Protein AF-A0AAV6ZGE2-F1 (afdb_monomer)

Foldseek 3Di:
DKKFQFDLPDPPPHRFIADLWDDDADVPHDPLRRQLVRCCAAFVHDSVQSVVWAFPAKDWFWDDDPNDIDTDIDGDTDGDDDPPDGTDGHNRRTDDMDDDDLVVVLVPLQDPRHDVVRSVNSVSVCDVVVVDDPPPPPNDDDDDPPRVRDDD

Organism: Engystomops pustulosus (NCBI:txid76066)

Structure (mmCIF, N/CA/C/O backbone):
data_AF-A0AAV6ZGE2-F1
#
_entry.id   AF-A0AAV6ZGE2-F1
#
loop_
_atom_site.group_PDB
_atom_site.id
_atom_site.type_symbol
_atom_site.label_atom_id
_atom_site.label_alt_id
_atom_site.label_comp_id
_atom_site.label_asym_id
_atom_site.label_entity_id
_atom_site.label_seq_id
_atom_site.pdbx_PDB_ins_code
_atom_site.Cartn_x
_atom_site.Cartn_y
_atom_site.Cartn_z
_atom_site.occupancy
_atom_site.B_iso_or_equiv
_atom_site.auth_seq_id
_atom_site.auth_comp_id
_atom_site.auth_asym_id
_atom_site.auth_atom_id
_atom_site.pdbx_PDB_model_num
ATOM 1 N N . MET A 1 1 ? -7.442 8.136 -3.076 1.00 98.12 1 MET A N 1
ATOM 2 C CA . MET A 1 1 ? -6.624 7.037 -2.526 1.00 98.12 1 MET A CA 1
ATOM 3 C C . MET A 1 1 ? -5.456 7.636 -1.766 1.00 98.12 1 MET A C 1
ATOM 5 O O . MET A 1 1 ? -4.820 8.549 -2.288 1.00 98.12 1 MET A O 1
ATOM 9 N N . TRP A 1 2 ? -5.218 7.166 -0.543 1.00 98.69 2 TRP A N 1
ATOM 10 C CA . TRP A 1 2 ? -4.024 7.526 0.216 1.00 98.69 2 TRP A CA 1
ATOM 11 C C . TRP A 1 2 ? -2.812 6.761 -0.315 1.00 98.69 2 TRP A C 1
ATOM 13 O O . TRP A 1 2 ? -2.889 5.550 -0.503 1.00 98.69 2 TRP A O 1
ATOM 23 N N . ILE A 1 3 ? -1.725 7.482 -0.569 1.00 98.62 3 ILE A N 1
ATOM 24 C CA . ILE A 1 3 ? -0.456 6.974 -1.094 1.00 98.62 3 ILE A CA 1
ATOM 25 C C . ILE A 1 3 ? 0.653 7.416 -0.143 1.00 98.62 3 ILE A C 1
ATOM 27 O O . ILE A 1 3 ? 0.723 8.601 0.192 1.00 98.62 3 ILE A O 1
ATOM 31 N N . ALA A 1 4 ? 1.524 6.500 0.266 1.00 98.56 4 ALA A N 1
ATOM 32 C CA . ALA A 1 4 ? 2.717 6.845 1.031 1.00 98.56 4 ALA A CA 1
ATOM 33 C C . ALA A 1 4 ? 3.891 7.142 0.095 1.00 98.56 4 ALA A C 1
ATOM 35 O O . ALA A 1 4 ? 3.991 6.589 -1.003 1.00 98.56 4 ALA A O 1
ATOM 36 N N . ARG A 1 5 ? 4.829 7.975 0.542 1.00 98.56 5 ARG A N 1
ATOM 37 C CA . ARG A 1 5 ? 6.189 8.024 -0.000 1.00 98.56 5 ARG A CA 1
ATOM 38 C C . ARG A 1 5 ? 7.128 7.354 0.986 1.00 98.56 5 ARG A C 1
ATOM 40 O O . ARG A 1 5 ? 7.218 7.780 2.132 1.00 98.56 5 ARG A O 1
ATOM 47 N N . ARG A 1 6 ? 7.860 6.339 0.535 1.00 98.44 6 ARG A N 1
ATOM 48 C CA . ARG A 1 6 ? 8.848 5.624 1.353 1.00 98.44 6 ARG A CA 1
ATOM 49 C C . ARG A 1 6 ? 9.941 6.576 1.813 1.00 98.44 6 ARG A C 1
ATOM 51 O O . ARG A 1 6 ? 10.423 7.386 1.019 1.00 98.44 6 ARG A O 1
ATOM 58 N N . SER A 1 7 ? 10.379 6.422 3.056 1.00 97.94 7 SER A N 1
ATOM 59 C CA . SER A 1 7 ? 11.538 7.137 3.577 1.00 97.94 7 SER A CA 1
ATOM 60 C C . SER A 1 7 ? 12.769 6.922 2.696 1.00 97.94 7 SER A C 1
ATOM 62 O O . SER A 1 7 ? 13.008 5.830 2.168 1.00 97.94 7 SER A O 1
ATOM 64 N N . LEU A 1 8 ? 13.578 7.973 2.550 1.00 97.56 8 LEU A N 1
ATOM 65 C CA . LEU A 1 8 ? 14.856 7.911 1.840 1.00 97.56 8 LEU A CA 1
ATOM 66 C C . LEU A 1 8 ? 15.875 6.999 2.538 1.00 97.56 8 LEU A C 1
ATOM 68 O O . LEU A 1 8 ? 16.863 6.615 1.920 1.00 97.56 8 LEU A O 1
ATOM 72 N N . THR A 1 9 ? 15.638 6.637 3.802 1.00 96.56 9 THR A N 1
ATOM 73 C CA . THR A 1 9 ? 16.499 5.729 4.569 1.00 96.56 9 THR A CA 1
ATOM 74 C C . THR A 1 9 ? 16.143 4.252 4.388 1.00 96.56 9 THR A C 1
ATOM 76 O O . THR A 1 9 ? 16.892 3.396 4.857 1.00 96.56 9 THR A O 1
ATOM 79 N N . LYS A 1 10 ? 15.032 3.914 3.710 1.00 95.31 10 LYS A N 1
ATOM 80 C CA . LYS A 1 10 ? 14.672 2.509 3.466 1.00 95.31 10 LYS A CA 1
ATOM 81 C C . LYS A 1 10 ? 15.736 1.845 2.579 1.00 95.31 10 LYS A C 1
ATOM 83 O O . LYS A 1 10 ? 16.092 2.404 1.543 1.00 95.31 10 LYS A O 1
ATOM 88 N N . PRO A 1 11 ? 16.178 0.616 2.906 1.00 94.38 11 PRO A N 1
ATOM 89 C CA . PRO A 1 11 ? 17.198 -0.081 2.120 1.00 94.38 11 PRO A CA 1
ATOM 90 C C . PRO A 1 11 ? 16.710 -0.409 0.704 1.00 94.38 11 PRO A C 1
ATOM 92 O O . PRO A 1 11 ? 17.473 -0.346 -0.254 1.00 94.38 11 PRO A O 1
ATOM 95 N N . ASN A 1 12 ? 15.414 -0.709 0.568 1.00 91.69 12 ASN A N 1
ATOM 96 C CA . ASN A 1 12 ? 14.786 -1.041 -0.704 1.00 91.69 12 ASN A CA 1
ATOM 97 C C . ASN A 1 12 ? 13.854 0.086 -1.152 1.00 91.69 12 ASN A C 1
ATOM 99 O O . ASN A 1 12 ? 12.958 0.491 -0.404 1.00 91.69 12 ASN A O 1
ATOM 103 N N . TYR A 1 13 ? 14.021 0.528 -2.400 1.00 95.38 13 TYR A N 1
ATOM 104 C CA . TYR A 1 13 ? 13.176 1.528 -3.064 1.00 95.38 13 TYR A CA 1
ATOM 105 C C . TYR A 1 13 ? 12.983 2.837 -2.263 1.00 95.38 13 TYR A C 1
ATOM 107 O O . TYR A 1 13 ? 11.836 3.245 -2.051 1.00 95.38 13 TYR A O 1
ATOM 115 N N . PRO A 1 14 ? 14.060 3.495 -1.794 1.00 97.69 14 PRO A N 1
ATOM 116 C CA . PRO A 1 14 ? 13.947 4.761 -1.069 1.00 97.69 14 PRO A CA 1
ATOM 117 C C . PRO A 1 14 ? 13.253 5.831 -1.924 1.00 97.69 14 PRO A C 1
ATOM 119 O O . PRO A 1 14 ? 13.505 5.938 -3.125 1.00 97.69 14 PRO A O 1
ATOM 122 N N . GLY A 1 15 ? 12.353 6.611 -1.319 1.00 98.06 15 GLY A N 1
ATOM 123 C CA . GLY A 1 15 ? 11.656 7.723 -1.979 1.00 98.06 15 GLY A CA 1
ATOM 124 C C . GLY A 1 15 ? 10.568 7.335 -2.987 1.00 98.06 15 GLY A C 1
ATOM 125 O O . GLY A 1 15 ? 9.888 8.225 -3.505 1.00 98.06 15 GLY A O 1
ATOM 126 N N . LYS A 1 16 ?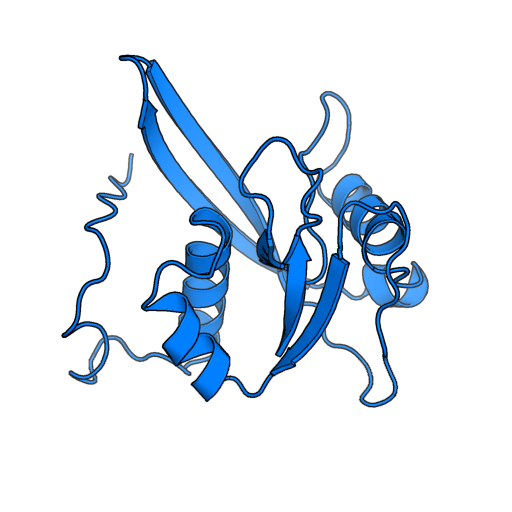 10.376 6.040 -3.274 1.00 98.44 16 LYS A N 1
ATOM 127 C CA . LYS A 1 16 ? 9.293 5.565 -4.148 1.00 98.44 16 LYS A CA 1
ATOM 128 C C . LYS A 1 16 ? 7.926 5.677 -3.474 1.00 98.44 16 LYS A C 1
ATOM 130 O O . LYS A 1 16 ? 7.831 5.701 -2.249 1.00 98.44 16 LYS A O 1
ATOM 135 N N . LEU A 1 17 ? 6.872 5.724 -4.283 1.00 98.69 17 LEU A N 1
ATOM 136 C CA . LEU A 1 17 ? 5.494 5.662 -3.799 1.00 98.69 17 LEU A CA 1
ATOM 137 C C . LEU A 1 17 ? 5.135 4.230 -3.366 1.00 98.69 17 LEU A C 1
ATOM 139 O O . LEU A 1 17 ? 5.603 3.262 -3.978 1.00 98.69 17 LEU A O 1
ATOM 143 N N . ASP A 1 18 ? 4.311 4.113 -2.329 1.00 98.38 18 ASP A N 1
ATOM 144 C CA . ASP A 1 18 ? 3.882 2.855 -1.709 1.00 98.38 18 ASP A CA 1
ATOM 145 C C . ASP A 1 18 ? 2.403 2.905 -1.279 1.00 98.38 18 ASP A C 1
ATOM 147 O O . ASP A 1 18 ? 1.719 3.926 -1.434 1.00 98.38 18 ASP A O 1
ATOM 151 N N . HIS A 1 19 ? 1.912 1.789 -0.737 1.00 98.12 19 HIS A N 1
ATOM 152 C CA . HIS A 1 19 ? 0.596 1.691 -0.099 1.00 98.12 19 HIS A CA 1
ATOM 153 C C . HIS A 1 19 ? 0.474 2.619 1.113 1.00 98.12 19 HIS A C 1
ATOM 155 O O . HIS A 1 19 ? 1.467 3.122 1.622 1.00 98.12 19 HIS A O 1
ATOM 161 N N . LEU A 1 20 ? -0.755 2.832 1.596 1.00 98.25 20 LEU A N 1
ATOM 162 C CA . LEU A 1 20 ? -0.989 3.554 2.851 1.00 98.25 20 LEU A CA 1
ATOM 163 C C . LEU A 1 20 ? -0.258 2.895 4.036 1.00 98.25 20 LEU A C 1
ATOM 165 O O . LEU A 1 20 ? 0.298 3.608 4.860 1.00 98.25 20 LEU A O 1
ATOM 169 N N . ALA A 1 21 ? -0.269 1.564 4.106 1.00 98.06 21 ALA A N 1
ATOM 170 C CA . ALA A 1 21 ? 0.528 0.777 5.039 1.00 98.06 21 ALA A CA 1
ATOM 171 C C . ALA A 1 21 ? 0.833 -0.593 4.411 1.00 98.06 21 ALA A C 1
ATOM 173 O O . ALA A 1 21 ? -0.055 -1.164 3.767 1.00 98.06 21 ALA A O 1
ATOM 174 N N . ALA A 1 22 ? 2.053 -1.113 4.566 1.00 96.62 22 ALA A N 1
ATOM 175 C CA . ALA A 1 22 ? 2.434 -2.437 4.069 1.00 96.62 22 ALA A CA 1
ATOM 176 C C . ALA A 1 22 ? 3.731 -2.976 4.697 1.00 96.62 22 ALA A C 1
ATOM 178 O O . ALA A 1 22 ? 4.808 -2.439 4.464 1.00 96.62 22 ALA A O 1
ATOM 179 N N . GLY A 1 23 ? 3.663 -4.161 5.308 1.00 95.62 23 GLY A N 1
ATOM 180 C CA . GLY A 1 23 ? 4.834 -4.838 5.874 1.00 95.62 23 GLY A CA 1
ATOM 181 C C . GLY A 1 23 ? 4.951 -6.310 5.495 1.00 95.62 23 GLY A C 1
ATOM 182 O O . GLY A 1 23 ? 4.026 -6.934 4.969 1.00 95.62 23 GLY A O 1
ATOM 183 N N . GLY A 1 24 ? 6.137 -6.864 5.742 1.00 96.19 24 GLY A N 1
ATOM 184 C CA . GLY A 1 24 ? 6.405 -8.289 5.572 1.00 96.19 24 GLY A CA 1
ATOM 185 C C . GLY A 1 24 ? 5.809 -9.111 6.715 1.00 96.19 24 GLY A C 1
ATOM 186 O O . GLY A 1 24 ? 5.831 -8.696 7.871 1.00 96.19 24 GLY A O 1
ATOM 187 N N . ILE A 1 25 ? 5.314 -10.308 6.403 1.00 97.50 25 ILE A N 1
ATOM 188 C CA . ILE A 1 25 ? 4.777 -11.223 7.415 1.00 97.50 25 ILE A CA 1
ATOM 189 C C . ILE A 1 25 ? 5.941 -12.010 8.020 1.00 97.50 25 ILE A C 1
ATOM 191 O O . ILE A 1 25 ? 6.591 -12.806 7.339 1.00 97.50 25 ILE A O 1
ATOM 195 N N . SER A 1 26 ? 6.216 -11.772 9.301 1.00 96.00 26 SER A N 1
ATOM 196 C CA . SER A 1 26 ? 7.272 -12.476 10.034 1.00 96.00 26 SER A CA 1
ATOM 197 C C . SER A 1 26 ? 6.900 -13.935 10.298 1.00 96.00 26 SER A C 1
ATOM 199 O O . SER A 1 26 ? 5.728 -14.282 10.447 1.00 96.00 26 SER A O 1
ATOM 201 N N . ALA A 1 27 ? 7.906 -14.806 10.394 1.00 95.88 27 ALA A N 1
ATOM 202 C CA . ALA A 1 27 ? 7.688 -16.206 10.738 1.00 95.88 27 ALA A CA 1
ATOM 203 C C . ALA A 1 27 ? 6.973 -16.324 12.097 1.00 95.88 27 ALA A C 1
ATOM 205 O O . ALA A 1 27 ? 7.459 -15.816 13.105 1.00 95.88 27 ALA A O 1
ATOM 206 N N . GLY A 1 28 ? 5.828 -17.009 12.114 1.00 95.69 28 GLY A N 1
ATOM 207 C CA . GLY A 1 28 ? 4.992 -17.169 13.307 1.00 95.69 28 GLY A CA 1
ATOM 208 C C . GLY A 1 28 ? 3.909 -16.101 13.490 1.00 95.69 28 GLY A C 1
ATOM 209 O O . GLY A 1 28 ? 3.022 -16.318 14.310 1.00 95.69 28 GLY A O 1
ATOM 210 N N . SER A 1 29 ? 3.925 -15.010 12.716 1.00 96.25 29 SER A N 1
ATOM 211 C CA . SER A 1 29 ? 2.864 -13.994 12.720 1.00 96.25 29 SER A CA 1
ATOM 212 C C . SER A 1 29 ? 1.743 -14.331 11.736 1.00 96.25 29 SER A C 1
ATOM 214 O O . SER A 1 29 ? 1.965 -14.949 10.692 1.00 96.25 29 SER A O 1
ATOM 216 N N . GLY A 1 30 ? 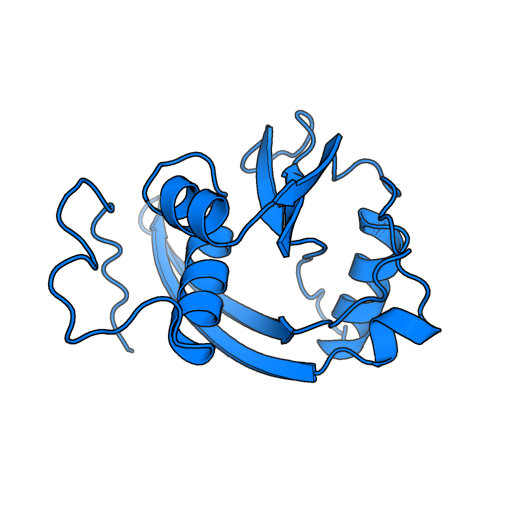0.522 -13.903 12.059 1.00 97.88 30 GLY A N 1
ATOM 217 C CA . GLY A 1 30 ? -0.625 -14.013 11.154 1.00 97.88 30 GLY A CA 1
ATOM 218 C C . GLY A 1 30 ? -0.747 -12.821 10.198 1.00 97.88 30 GLY A C 1
ATOM 219 O O . GLY A 1 30 ? -0.397 -11.703 10.556 1.00 97.88 30 GLY A O 1
ATOM 220 N N . VAL A 1 31 ? -1.342 -13.028 9.015 1.00 98.19 31 VAL A N 1
ATOM 221 C CA . VAL A 1 31 ? -1.625 -11.951 8.034 1.00 98.19 31 VAL A CA 1
ATOM 222 C C . VAL A 1 31 ? -2.386 -10.785 8.677 1.00 98.19 31 VAL A C 1
ATOM 224 O O . VAL A 1 31 ? -2.035 -9.625 8.486 1.00 98.19 31 VAL A O 1
ATOM 227 N N . TRP A 1 32 ? -3.426 -11.101 9.454 1.00 98.19 32 TRP A N 1
ATOM 228 C CA . TRP A 1 32 ? -4.269 -10.101 10.110 1.00 98.19 32 TRP A CA 1
ATOM 229 C C . TRP A 1 32 ? -3.522 -9.320 11.196 1.00 98.19 32 TRP A C 1
ATOM 231 O O . TRP A 1 32 ? -3.644 -8.103 11.278 1.00 98.19 32 TRP A O 1
ATOM 241 N N . GLU A 1 33 ? -2.712 -10.014 11.996 1.00 98.12 33 GLU A N 1
ATOM 242 C CA . GLU A 1 33 ? -1.867 -9.396 13.021 1.00 98.12 33 GLU A CA 1
ATOM 243 C C . GLU A 1 33 ? -0.853 -8.437 12.387 1.00 98.12 33 GLU A C 1
ATOM 245 O O . GLU A 1 33 ? -0.728 -7.295 12.826 1.00 98.12 33 GLU A O 1
ATOM 250 N N . THR A 1 34 ? -0.188 -8.868 11.308 1.00 98.44 34 THR A N 1
ATOM 251 C CA . THR A 1 34 ? 0.712 -8.008 10.536 1.00 98.44 34 THR A CA 1
ATOM 252 C C . THR A 1 34 ? -0.031 -6.790 9.993 1.00 98.44 34 THR A C 1
ATOM 254 O O . THR A 1 34 ? 0.435 -5.677 10.190 1.00 98.44 34 THR A O 1
ATOM 257 N N . LEU A 1 35 ? -1.212 -6.952 9.389 1.00 98.50 35 LEU A N 1
ATOM 258 C CA . LEU A 1 35 ? -1.986 -5.815 8.882 1.00 98.50 35 LEU A CA 1
ATOM 259 C C . LEU A 1 35 ? -2.258 -4.760 9.965 1.00 98.50 35 LEU A C 1
ATOM 261 O O . LEU A 1 35 ? -2.025 -3.575 9.725 1.00 98.50 35 LEU A O 1
ATOM 265 N N . LEU A 1 36 ? -2.722 -5.174 11.150 1.00 98.50 36 LEU A N 1
ATOM 266 C CA . LEU A 1 36 ? -3.038 -4.249 12.246 1.00 98.50 36 LEU A CA 1
ATOM 267 C C . LEU A 1 36 ? -1.786 -3.541 12.784 1.00 98.50 36 LEU A C 1
ATOM 269 O O . LEU A 1 36 ? -1.823 -2.329 13.021 1.00 98.50 36 LEU A O 1
ATOM 273 N N . LYS A 1 37 ? -0.682 -4.284 12.939 1.00 98.38 37 LYS A N 1
ATOM 274 C CA . LYS A 1 37 ? 0.619 -3.746 13.353 1.00 98.38 37 LYS A CA 1
ATOM 275 C C . LYS A 1 37 ? 1.098 -2.665 12.383 1.00 98.38 37 LYS A C 1
ATOM 277 O O . LYS A 1 37 ? 1.311 -1.535 12.805 1.00 98.38 37 LYS A O 1
ATOM 282 N N . GLU A 1 38 ? 1.198 -2.982 11.095 1.00 98.44 38 GLU A N 1
ATOM 283 C CA . GLU A 1 38 ? 1.757 -2.071 10.083 1.00 98.44 38 GLU A CA 1
ATOM 284 C C . GLU A 1 38 ? 0.869 -0.836 9.871 1.00 98.44 38 GLU A C 1
ATOM 286 O O . GLU A 1 38 ? 1.359 0.285 9.755 1.00 98.44 38 GLU A O 1
ATOM 291 N N . CYS A 1 39 ? -0.459 -1.005 9.919 1.00 98.62 39 CYS A N 1
ATOM 292 C CA . CYS A 1 39 ? -1.402 0.117 9.904 1.00 98.62 39 CYS A CA 1
ATOM 293 C C . CYS A 1 39 ? -1.140 1.106 11.054 1.00 98.62 39 CYS A C 1
ATOM 295 O O . CYS A 1 39 ? -1.237 2.324 10.870 1.00 98.62 39 CYS A O 1
ATOM 297 N N . THR A 1 40 ? -0.804 0.585 12.235 1.00 98.19 40 THR A N 1
ATOM 298 C CA . THR A 1 40 ? -0.513 1.391 13.424 1.00 98.19 40 THR A CA 1
ATOM 299 C C . THR A 1 40 ? 0.871 2.039 13.335 1.00 98.19 40 THR A C 1
ATOM 301 O O . THR A 1 40 ? 0.992 3.238 13.577 1.00 98.19 40 THR A O 1
ATOM 304 N N . GLU A 1 41 ? 1.901 1.271 12.984 1.00 98.19 41 GLU A N 1
ATOM 305 C CA . GLU A 1 41 ? 3.301 1.713 12.990 1.00 98.19 41 GLU A CA 1
ATOM 306 C C . GLU A 1 41 ? 3.622 2.702 11.865 1.00 98.19 41 GLU A C 1
ATOM 308 O O . GLU A 1 41 ? 4.199 3.755 12.136 1.00 98.19 41 GLU A O 1
ATOM 313 N N . GLU A 1 42 ? 3.202 2.435 10.626 1.00 98.25 42 GLU A N 1
ATOM 314 C CA . GLU A 1 42 ? 3.600 3.268 9.484 1.00 98.25 42 GLU A CA 1
ATOM 315 C C . GLU A 1 42 ? 2.728 4.528 9.357 1.00 98.25 42 GLU A C 1
ATOM 317 O O . GLU A 1 42 ? 3.226 5.629 9.091 1.00 98.25 42 GLU A O 1
ATOM 322 N N . ALA A 1 43 ? 1.413 4.372 9.556 1.00 98.44 43 ALA A N 1
ATOM 323 C CA . ALA A 1 43 ? 0.405 5.381 9.218 1.00 98.44 43 ALA A CA 1
ATOM 324 C C . ALA A 1 43 ? -0.405 5.908 10.415 1.00 98.44 43 ALA A C 1
ATOM 326 O O . ALA A 1 43 ? -1.296 6.750 10.235 1.00 98.44 43 ALA A O 1
ATOM 327 N N . CYS A 1 44 ? -0.102 5.444 11.635 1.00 98.38 44 CYS A N 1
ATOM 328 C CA . CYS A 1 44 ? -0.825 5.798 12.859 1.00 98.38 44 CYS A CA 1
ATOM 329 C C . CYS A 1 44 ? -2.344 5.552 12.757 1.00 98.38 44 CYS A C 1
ATOM 331 O O . CYS A 1 44 ? -3.135 6.315 13.326 1.00 98.38 44 CYS A O 1
ATOM 333 N N . ILE A 1 45 ? -2.768 4.526 12.011 1.00 98.56 45 ILE A N 1
ATOM 334 C CA . ILE A 1 45 ? -4.180 4.160 11.872 1.00 98.56 45 ILE A CA 1
ATOM 335 C C . ILE A 1 45 ? -4.625 3.509 13.185 1.00 98.56 45 ILE A C 1
ATOM 337 O O . ILE A 1 45 ? -4.032 2.512 13.592 1.00 98.56 45 ILE A O 1
ATOM 341 N N . PRO A 1 46 ? -5.667 4.028 13.860 1.00 98.06 46 PRO A N 1
ATOM 342 C CA . PRO A 1 46 ? -6.183 3.393 15.066 1.00 98.06 46 PRO A CA 1
ATOM 343 C C . PRO A 1 46 ? -6.675 1.975 14.773 1.00 98.06 46 PRO A C 1
ATOM 345 O O . PRO A 1 46 ? -7.342 1.753 13.764 1.00 98.06 46 PRO A O 1
ATOM 348 N N . GLU A 1 47 ? -6.440 1.037 15.689 1.00 97.81 47 GLU A N 1
ATOM 349 C CA . GLU A 1 47 ? -6.873 -0.360 15.540 1.00 97.81 47 GLU A CA 1
ATOM 350 C C . GLU A 1 47 ? -8.385 -0.486 15.283 1.00 97.81 47 GLU A C 1
ATOM 352 O O . GLU A 1 47 ? -8.821 -1.304 14.476 1.00 97.81 47 GLU A O 1
ATOM 357 N N . SER A 1 48 ? -9.201 0.381 15.892 1.00 98.06 48 SER A N 1
ATOM 358 C CA . SER A 1 48 ? -10.650 0.428 15.657 1.00 98.06 48 SER A CA 1
ATOM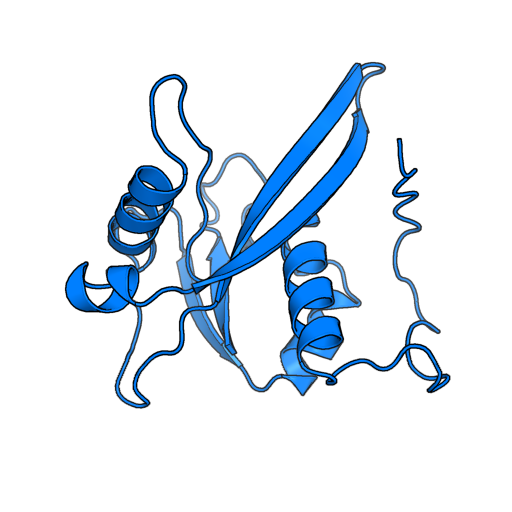 359 C C . SER A 1 48 ? -11.031 0.752 14.209 1.00 98.06 48 SER A C 1
ATOM 361 O O . SER A 1 48 ? -12.105 0.355 13.768 1.00 98.06 48 SER A O 1
ATOM 363 N N . LEU A 1 49 ? -10.169 1.457 13.470 1.00 98.62 49 LEU A N 1
ATOM 364 C CA . LEU A 1 49 ? -10.326 1.701 12.039 1.00 98.62 49 LEU A CA 1
ATOM 365 C C . LEU A 1 49 ? -9.637 0.606 11.220 1.00 98.62 49 LEU A C 1
ATOM 367 O O . LEU A 1 49 ? -10.250 0.071 10.309 1.00 98.62 49 LEU A O 1
ATOM 371 N N . ALA A 1 50 ? -8.404 0.220 11.556 1.00 98.50 50 ALA A N 1
ATOM 372 C CA . ALA A 1 50 ? -7.676 -0.825 10.829 1.00 98.50 50 ALA A CA 1
ATOM 373 C C . ALA A 1 50 ? -8.435 -2.167 10.815 1.00 98.50 50 ALA A C 1
ATOM 375 O O . ALA A 1 50 ? -8.453 -2.867 9.806 1.00 98.50 50 ALA A O 1
ATOM 376 N N . SER A 1 51 ? -9.143 -2.489 11.901 1.00 98.31 51 SER A N 1
ATOM 377 C CA . SER A 1 51 ? -9.964 -3.700 12.025 1.00 98.31 51 SER A CA 1
ATOM 378 C C . SER A 1 51 ? -11.212 -3.727 11.134 1.00 98.31 51 SER A C 1
ATOM 380 O O . SER A 1 51 ? -11.846 -4.776 11.020 1.00 98.31 51 SER A O 1
ATOM 382 N N . THR A 1 52 ? -11.563 -2.622 10.467 1.00 98.69 52 THR A N 1
ATOM 383 C CA . THR A 1 52 ? -12.646 -2.596 9.468 1.00 98.69 52 THR A CA 1
ATOM 384 C C . THR A 1 52 ? -12.166 -2.950 8.058 1.00 98.69 52 THR A C 1
ATOM 386 O O . THR A 1 52 ? -12.997 -3.094 7.155 1.00 98.69 52 THR A O 1
ATOM 389 N N . ALA A 1 53 ? -10.850 -3.122 7.866 1.00 98.62 53 ALA A N 1
ATOM 390 C CA . ALA A 1 53 ? -10.258 -3.519 6.596 1.00 98.62 53 ALA A CA 1
ATOM 391 C C . ALA A 1 53 ? -10.847 -4.845 6.100 1.00 98.62 53 ALA A C 1
ATOM 393 O O . ALA A 1 53 ? -11.025 -5.805 6.856 1.00 98.62 53 ALA A O 1
ATOM 394 N N . ARG A 1 54 ? -11.135 -4.913 4.800 1.00 98.62 54 ARG A N 1
ATOM 395 C CA . ARG A 1 54 ? -11.755 -6.078 4.166 1.00 98.62 54 ARG A CA 1
ATOM 396 C C . ARG A 1 54 ? -10.750 -6.794 3.272 1.00 98.62 54 ARG A C 1
ATOM 398 O O . ARG A 1 54 ? -10.086 -6.123 2.483 1.00 98.62 54 ARG A O 1
ATOM 405 N N . PRO A 1 55 ? -10.644 -8.132 3.345 1.00 98.31 55 PRO A N 1
ATOM 406 C CA . PRO A 1 55 ? -9.786 -8.872 2.431 1.00 98.31 55 PRO A CA 1
ATOM 407 C C . PRO A 1 55 ? -10.285 -8.687 0.995 1.00 98.31 55 PRO A C 1
ATOM 409 O O . PRO A 1 55 ? -11.476 -8.838 0.719 1.00 98.31 55 PRO A O 1
ATOM 412 N N . ALA A 1 56 ? -9.364 -8.3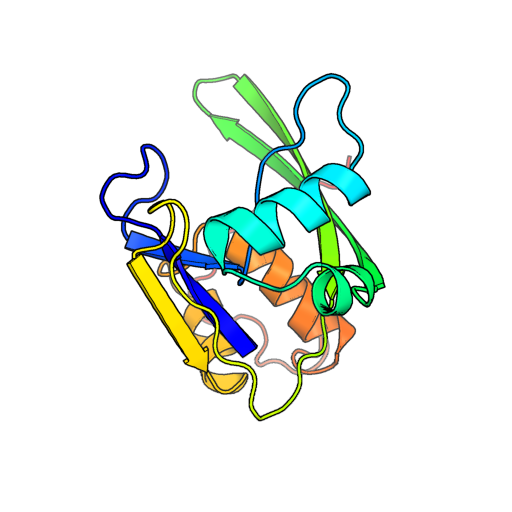75 0.089 1.00 98.19 56 ALA A N 1
ATOM 413 C CA . ALA A 1 56 ? -9.645 -8.094 -1.317 1.00 98.19 56 ALA A CA 1
ATOM 414 C C . ALA A 1 56 ? -9.034 -9.132 -2.276 1.00 98.19 56 ALA A C 1
ATOM 416 O O . ALA A 1 56 ? -9.293 -9.092 -3.477 1.00 98.19 56 ALA A O 1
ATOM 417 N N . GLY A 1 57 ? -8.258 -10.082 -1.746 1.00 97.00 57 GLY A N 1
ATOM 418 C CA . GLY A 1 57 ? -7.642 -11.171 -2.498 1.00 97.00 57 GLY A CA 1
ATOM 419 C C . GLY A 1 57 ? -6.136 -11.238 -2.278 1.00 97.00 57 GLY A C 1
ATOM 420 O O . GLY A 1 57 ? -5.618 -10.822 -1.239 1.00 97.00 57 GLY A O 1
ATOM 421 N N . THR A 1 58 ? -5.432 -11.784 -3.265 1.00 97.62 58 THR A N 1
ATOM 422 C CA . THR A 1 58 ? -3.973 -11.907 -3.254 1.00 97.62 58 THR A CA 1
ATOM 423 C C . THR A 1 58 ? -3.391 -11.538 -4.607 1.00 97.62 58 THR A C 1
ATOM 425 O O . THR A 1 58 ? -3.925 -11.947 -5.638 1.00 97.62 58 THR A O 1
ATOM 428 N N . VAL A 1 59 ? -2.250 -10.855 -4.600 1.00 96.88 59 VAL A N 1
ATOM 429 C CA . VAL A 1 59 ? -1.432 -10.628 -5.795 1.00 96.88 59 VAL A CA 1
ATOM 430 C C . VAL A 1 59 ? -0.160 -11.450 -5.658 1.00 96.88 59 VAL A C 1
ATOM 432 O O . VAL A 1 59 ? 0.628 -11.235 -4.738 1.00 96.88 59 VAL A O 1
ATOM 435 N N . SER A 1 60 ? 0.041 -12.400 -6.568 1.00 96.12 60 SER A N 1
ATOM 436 C CA . SER A 1 60 ? 1.226 -13.257 -6.588 1.00 96.12 60 SER A CA 1
ATOM 437 C C . SER A 1 60 ? 2.027 -13.025 -7.857 1.00 96.12 60 SER A C 1
ATOM 439 O O . SER A 1 60 ? 1.465 -12.896 -8.946 1.00 96.12 60 SER A O 1
ATOM 441 N N . TYR A 1 61 ? 3.345 -12.981 -7.721 1.00 93.56 61 TYR A N 1
ATOM 442 C CA . TYR A 1 61 ? 4.255 -12.821 -8.844 1.00 93.56 61 TYR A CA 1
ATOM 443 C C . TYR A 1 61 ? 5.578 -13.526 -8.558 1.00 93.56 61 TYR A C 1
ATOM 445 O O . TYR A 1 61 ? 5.918 -13.834 -7.417 1.00 93.56 61 TYR A O 1
ATOM 453 N N . ALA A 1 62 ? 6.322 -13.781 -9.626 1.00 94.69 62 ALA A N 1
ATOM 454 C CA . ALA A 1 62 ? 7.661 -14.326 -9.559 1.00 94.69 62 ALA A CA 1
ATOM 455 C C . ALA A 1 62 ? 8.603 -13.433 -10.359 1.00 94.69 62 ALA A C 1
ATOM 457 O O . ALA A 1 62 ? 8.211 -12.889 -11.396 1.00 94.69 62 ALA A O 1
ATOM 458 N N . TYR A 1 63 ? 9.834 -13.287 -9.891 1.00 91.81 63 TYR A N 1
ATOM 459 C CA . TYR A 1 63 ? 10.874 -12.587 -10.631 1.00 91.81 63 TYR A CA 1
ATOM 460 C C . TYR A 1 63 ? 12.223 -13.257 -10.414 1.00 91.81 63 TYR A C 1
ATOM 462 O O . TYR A 1 63 ? 12.462 -13.899 -9.393 1.00 91.81 63 TYR A O 1
ATOM 470 N N . GLU A 1 64 ? 13.096 -13.124 -11.403 1.00 94.88 64 GLU A N 1
ATOM 471 C CA . GLU A 1 64 ? 14.459 -13.628 -11.330 1.00 94.88 64 GLU A CA 1
ATOM 472 C C . GLU A 1 64 ? 15.408 -12.475 -11.018 1.00 94.88 64 GLU A C 1
ATOM 474 O O . GLU A 1 64 ? 15.319 -11.401 -11.618 1.00 94.88 64 GLU A O 1
ATOM 479 N N . GLN A 1 65 ? 16.316 -12.701 -10.079 1.00 91.00 65 GLN A N 1
ATOM 480 C CA . GLN A 1 65 ? 17.408 -11.794 -9.767 1.00 91.00 65 GLN A CA 1
ATOM 481 C C . GLN A 1 65 ? 18.621 -12.628 -9.352 1.00 91.00 65 GLN A C 1
ATOM 483 O O . GLN A 1 65 ? 18.485 -13.576 -8.587 1.00 91.00 65 GLN A O 1
ATOM 488 N N . ASP A 1 66 ? 19.802 -12.307 -9.882 1.00 93.81 66 ASP A N 1
ATOM 489 C CA . ASP A 1 66 ? 21.061 -12.987 -9.543 1.00 93.81 66 ASP A CA 1
ATOM 490 C C . ASP A 1 66 ? 21.008 -14.524 -9.700 1.00 93.81 66 ASP A C 1
ATOM 492 O O . ASP A 1 66 ? 21.552 -15.273 -8.893 1.00 93.81 66 ASP A O 1
ATOM 496 N N . SER A 1 67 ? 20.354 -15.008 -10.768 1.00 93.56 67 SER A N 1
ATOM 497 C CA . SER A 1 67 ? 20.102 -16.440 -11.042 1.00 93.56 67 SER A CA 1
ATOM 498 C C . SER A 1 67 ? 19.252 -17.164 -9.984 1.00 93.56 67 SER A C 1
ATOM 500 O O . SER A 1 67 ? 19.179 -18.394 -9.982 1.00 93.56 67 SER A O 1
ATOM 502 N N . ALA A 1 68 ? 18.603 -16.422 -9.086 1.00 94.69 68 ALA A N 1
ATOM 503 C CA . ALA A 1 68 ? 17.647 -16.935 -8.118 1.00 94.69 68 ALA A CA 1
ATOM 504 C C . ALA A 1 68 ? 16.219 -16.530 -8.506 1.00 94.69 68 ALA A C 1
ATOM 506 O O . ALA A 1 68 ? 15.964 -15.411 -8.955 1.00 94.69 68 ALA A O 1
ATOM 507 N N . LEU A 1 69 ? 15.279 -17.457 -8.314 1.00 95.50 69 LEU A N 1
ATOM 508 C CA . LEU A 1 69 ? 13.853 -17.212 -8.489 1.00 95.50 69 LEU A CA 1
ATOM 509 C C . LEU A 1 69 ? 13.244 -16.784 -7.154 1.00 95.50 69 LEU A C 1
ATOM 511 O O . LEU A 1 69 ? 13.291 -17.531 -6.177 1.00 95.50 69 LEU A O 1
ATOM 515 N N . TYR A 1 70 ? 12.626 -15.612 -7.142 1.00 93.44 70 TYR A N 1
ATOM 516 C CA . TYR A 1 70 ? 11.888 -15.076 -6.008 1.00 93.44 70 TYR A CA 1
ATOM 517 C C . TYR A 1 70 ? 10.396 -15.234 -6.266 1.00 93.44 70 TYR A C 1
ATOM 519 O O . TYR A 1 70 ? 9.903 -14.876 -7.338 1.00 93.44 70 TYR A O 1
ATOM 527 N N . LEU A 1 71 ? 9.687 -15.789 -5.285 1.00 95.00 71 LEU A N 1
ATOM 528 C CA . LEU A 1 71 ? 8.241 -15.982 -5.311 1.00 95.00 71 LEU A CA 1
ATOM 529 C C . LEU A 1 71 ? 7.626 -15.087 -4.245 1.00 95.00 71 LEU A C 1
ATOM 531 O O . LEU A 1 71 ? 7.975 -15.194 -3.073 1.00 95.00 71 LEU A O 1
ATOM 535 N N . GLU A 1 72 ? 6.705 -14.229 -4.656 1.00 94.44 72 GLU A N 1
ATOM 536 C CA . GLU A 1 72 ? 6.077 -13.245 -3.786 1.00 94.44 72 GLU A CA 1
ATOM 537 C C . GLU A 1 72 ? 4.561 -13.418 -3.806 1.00 94.44 72 GLU A C 1
ATOM 539 O O . GLU A 1 72 ? 3.950 -13.675 -4.848 1.00 94.44 72 GLU A O 1
ATOM 544 N N . CYS A 1 73 ? 3.944 -13.257 -2.638 1.00 96.06 73 CYS A N 1
ATOM 545 C CA . CYS A 1 73 ? 2.498 -13.252 -2.479 1.00 96.06 73 CYS A CA 1
ATOM 546 C C . CYS A 1 73 ? 2.105 -12.142 -1.508 1.00 96.06 73 CYS A C 1
ATOM 548 O O . CYS A 1 73 ? 2.520 -12.136 -0.352 1.00 96.06 73 CYS A O 1
ATOM 550 N N . GLN A 1 74 ? 1.295 -11.204 -1.987 1.00 97.31 74 GLN A N 1
ATOM 551 C CA . GLN A 1 74 ? 0.780 -10.094 -1.202 1.00 97.31 74 GLN A CA 1
ATOM 552 C C . GLN A 1 74 ? -0.682 -10.360 -0.864 1.00 97.31 74 GLN A C 1
ATOM 554 O O . GLN A 1 74 ? -1.506 -10.516 -1.766 1.00 97.31 74 GLN A O 1
ATOM 559 N N . PHE A 1 75 ? -1.006 -10.395 0.427 1.00 98.38 75 PHE A N 1
ATOM 560 C CA . PHE A 1 75 ? -2.386 -10.425 0.907 1.00 98.38 75 PHE A CA 1
ATOM 561 C C . PHE A 1 75 ? -2.937 -9.002 0.894 1.00 98.38 75 PHE A C 1
ATOM 563 O O . PHE A 1 75 ? -2.415 -8.128 1.583 1.00 98.38 75 PHE A O 1
ATOM 570 N N . VAL A 1 76 ? -3.960 -8.763 0.076 1.00 98.62 76 VAL A N 1
ATOM 571 C CA . VAL A 1 76 ? -4.472 -7.417 -0.193 1.00 98.62 76 VAL A CA 1
ATOM 572 C C . VAL A 1 76 ? -5.722 -7.166 0.633 1.00 98.62 76 VAL A C 1
ATOM 574 O O . VAL A 1 76 ? -6.623 -8.007 0.689 1.00 98.62 76 VAL A O 1
ATOM 577 N N . TYR A 1 77 ? -5.783 -5.986 1.240 1.00 98.75 77 TYR A N 1
ATOM 578 C CA . TYR A 1 77 ? -6.934 -5.509 1.988 1.00 98.75 77 TYR A CA 1
ATOM 579 C C . TYR A 1 77 ? -7.323 -4.114 1.514 1.00 98.75 77 TYR A C 1
ATOM 581 O O . TYR A 1 77 ? -6.464 -3.258 1.308 1.00 98.75 77 TYR A O 1
ATOM 589 N N . ASP A 1 78 ? -8.627 -3.891 1.393 1.00 98.69 78 ASP A N 1
ATOM 590 C CA . ASP A 1 78 ? -9.196 -2.575 1.144 1.00 98.69 78 ASP A CA 1
ATOM 591 C C . ASP A 1 78 ? -9.660 -1.991 2.489 1.00 98.69 78 ASP A C 1
ATOM 593 O O . ASP A 1 78 ? -10.405 -2.630 3.239 1.00 98.69 78 ASP A O 1
ATOM 597 N N . LEU A 1 79 ? -9.222 -0.770 2.800 1.00 98.56 79 LEU A N 1
ATOM 598 C CA . LEU A 1 79 ? -9.649 -0.019 3.979 1.00 98.56 79 LEU A CA 1
ATOM 599 C C . LEU A 1 79 ? -10.332 1.273 3.532 1.00 98.56 79 LEU A C 1
ATOM 601 O O . LEU A 1 79 ? -9.691 2.192 3.017 1.00 98.56 79 LEU A O 1
ATOM 605 N N . GLU A 1 80 ? -11.641 1.341 3.742 1.00 98.25 80 GLU A N 1
ATOM 606 C CA . GLU A 1 80 ? -12.403 2.572 3.580 1.00 98.25 80 GLU A CA 1
ATOM 607 C C . GLU A 1 80 ? -12.235 3.436 4.834 1.00 98.25 80 GLU A C 1
ATOM 609 O O . GLU A 1 80 ? -12.382 2.958 5.960 1.00 98.25 80 GLU A O 1
ATOM 614 N N . VAL A 1 81 ? -11.895 4.711 4.646 1.00 98.12 81 VAL A N 1
ATOM 615 C CA . VAL A 1 81 ? -11.587 5.640 5.740 1.00 98.12 81 VAL A CA 1
ATOM 616 C C . VAL A 1 81 ? -12.548 6.831 5.733 1.00 98.12 81 VAL A C 1
ATOM 618 O O . VAL A 1 81 ? -12.983 7.246 4.658 1.00 98.12 81 VAL A O 1
ATOM 621 N N . PRO A 1 82 ? -12.863 7.423 6.902 1.00 98.00 82 PRO A N 1
ATOM 622 C CA . PRO A 1 82 ? -13.647 8.655 6.967 1.00 98.00 82 PRO A CA 1
ATOM 623 C C . PRO A 1 82 ? -12.997 9.804 6.186 1.00 98.00 82 PRO A C 1
ATOM 625 O O . PRO A 1 82 ? -11.775 9.902 6.134 1.00 98.00 82 PRO A O 1
ATOM 628 N N . GLU A 1 83 ? -13.792 10.748 5.676 1.00 96.81 83 GLU A N 1
ATOM 629 C CA . GLU A 1 83 ? -13.267 11.942 4.983 1.00 96.81 83 GLU A CA 1
ATOM 630 C C . GLU A 1 83 ? -12.328 12.788 5.859 1.00 96.81 83 GLU A C 1
ATOM 632 O O . GLU A 1 83 ? -11.419 13.446 5.358 1.00 96.81 83 GLU A O 1
ATOM 637 N N . SER A 1 84 ? -12.529 12.757 7.178 1.00 97.31 84 SER A N 1
ATOM 638 C CA . SER A 1 84 ? -11.695 13.456 8.159 1.00 97.31 84 SER A CA 1
ATOM 639 C C . SER A 1 84 ? -10.384 12.737 8.486 1.00 97.31 84 SER A C 1
ATOM 641 O O . SER A 1 84 ? -9.546 13.300 9.194 1.00 97.31 84 SER A O 1
ATOM 643 N N . PHE A 1 85 ? -10.196 11.500 8.015 1.00 98.12 85 PHE A N 1
ATOM 644 C CA . PHE A 1 85 ? -9.000 10.720 8.304 1.00 98.12 85 PHE A CA 1
ATOM 645 C C . PHE A 1 85 ? -7.768 11.347 7.646 1.00 98.12 85 PHE A C 1
ATOM 647 O O . PHE A 1 85 ? -7.754 11.618 6.446 1.00 98.12 85 PHE A O 1
ATOM 654 N N . GLN A 1 86 ? -6.713 11.528 8.440 1.00 98.12 86 GLN A N 1
ATOM 655 C CA . GLN A 1 86 ? -5.397 11.952 7.976 1.00 98.12 86 GLN A CA 1
ATOM 656 C C . GLN A 1 86 ? -4.342 11.025 8.593 1.00 98.12 86 GLN A C 1
ATOM 658 O O . GLN A 1 86 ? -4.207 11.016 9.824 1.00 98.12 86 GLN A O 1
ATOM 663 N N . PRO A 1 87 ? -3.609 10.240 7.783 1.00 98.19 87 PRO A N 1
ATOM 664 C CA . PRO A 1 87 ? -2.524 9.417 8.290 1.00 98.19 87 PRO A CA 1
ATOM 665 C C . PRO A 1 87 ? -1.386 10.304 8.796 1.00 98.19 87 PRO A C 1
ATOM 667 O O . PRO A 1 87 ? -1.189 11.432 8.334 1.00 98.19 87 PRO A O 1
ATOM 670 N N . ARG A 1 88 ? -0.615 9.781 9.747 1.00 98.25 88 ARG A N 1
ATOM 671 C CA . ARG A 1 88 ? 0.604 10.428 10.241 1.00 98.25 88 ARG A CA 1
ATOM 672 C C . ARG A 1 88 ? 1.759 9.457 10.136 1.00 98.25 88 ARG A C 1
ATOM 674 O O . ARG A 1 88 ? 1.582 8.273 10.393 1.00 98.25 88 ARG A O 1
ATOM 681 N N . VAL A 1 89 ? 2.930 9.983 9.793 1.00 98.19 89 VAL A N 1
ATOM 682 C CA . VAL A 1 89 ? 4.169 9.203 9.811 1.00 98.19 89 VAL A CA 1
ATOM 683 C C . VAL A 1 89 ? 4.413 8.738 11.242 1.00 98.19 89 VAL A C 1
ATOM 685 O O . VAL A 1 89 ? 4.475 9.577 12.143 1.00 98.19 89 VAL A O 1
ATOM 688 N N . GLY A 1 90 ? 4.503 7.425 11.442 1.00 97.69 90 GLY A N 1
ATOM 689 C CA . GLY A 1 90 ? 4.768 6.840 12.753 1.00 97.69 90 GLY A CA 1
ATOM 690 C C . GLY A 1 90 ? 6.242 6.492 12.941 1.00 97.69 90 GLY A C 1
ATOM 691 O O . GLY A 1 90 ? 7.018 7.306 13.436 1.00 97.69 90 GLY A O 1
ATOM 692 N N . ASP A 1 91 ? 6.624 5.283 12.554 1.00 96.62 91 ASP A N 1
ATOM 693 C CA . ASP A 1 91 ? 7.931 4.666 12.830 1.00 96.62 91 ASP A CA 1
ATOM 694 C C . ASP A 1 91 ? 9.116 5.181 11.983 1.00 96.62 91 ASP A C 1
ATOM 696 O O . ASP A 1 91 ? 10.269 4.815 12.224 1.00 96.62 91 ASP A O 1
ATOM 700 N N . GLY A 1 92 ? 8.854 6.064 11.016 1.00 96.06 92 GLY A N 1
ATOM 701 C CA . GLY A 1 92 ? 9.863 6.654 10.134 1.00 96.06 92 GLY A CA 1
ATOM 702 C C . GLY A 1 92 ? 10.153 5.854 8.861 1.00 96.06 92 GLY A C 1
ATOM 703 O O . GLY A 1 92 ? 11.043 6.237 8.094 1.00 96.06 92 GLY A O 1
ATOM 704 N N . GLU A 1 93 ? 9.406 4.780 8.589 1.00 96.94 93 GLU A N 1
ATOM 705 C CA . GLU A 1 93 ? 9.492 4.056 7.317 1.00 96.94 93 GLU A CA 1
ATOM 706 C C . GLU A 1 93 ? 8.856 4.819 6.147 1.00 96.94 93 GLU A C 1
ATOM 708 O O . GLU A 1 93 ? 9.266 4.663 4.988 1.00 96.94 93 GLU A O 1
ATOM 713 N N . VAL A 1 94 ? 7.915 5.711 6.458 1.00 97.81 94 VAL A N 1
ATOM 714 C CA . VAL A 1 94 ? 7.257 6.636 5.530 1.00 97.81 94 VAL A CA 1
ATOM 715 C C . VAL A 1 94 ? 7.819 8.049 5.709 1.00 97.81 94 VAL A C 1
ATOM 717 O O . VAL A 1 94 ? 8.080 8.499 6.817 1.00 97.81 94 VAL A O 1
ATOM 720 N N . GLN A 1 95 ? 8.006 8.773 4.608 1.00 97.69 95 GLN A N 1
ATOM 721 C CA . GLN A 1 95 ? 8.414 10.179 4.614 1.00 97.69 95 GLN A CA 1
ATOM 722 C C . GLN A 1 95 ? 7.216 11.129 4.682 1.00 97.69 95 GLN A C 1
ATOM 724 O O . GLN A 1 95 ? 7.251 12.130 5.391 1.00 97.69 95 GLN A O 1
ATOM 729 N N . GLU A 1 96 ? 6.178 10.847 3.897 1.00 98.25 96 GLU A N 1
ATOM 730 C CA . GLU A 1 96 ? 4.971 11.666 3.796 1.00 98.25 96 GLU A CA 1
ATOM 731 C C . GLU A 1 96 ? 3.827 10.875 3.154 1.00 98.25 96 GLU A C 1
ATOM 733 O O . GLU A 1 96 ? 4.046 9.854 2.497 1.00 98.25 96 GLU A O 1
ATOM 738 N N . PHE A 1 97 ? 2.605 11.379 3.317 1.00 98.75 97 PHE A N 1
ATOM 739 C CA . PHE A 1 97 ? 1.399 10.816 2.722 1.00 98.75 97 PHE A CA 1
ATOM 740 C C . PHE A 1 97 ? 0.732 11.815 1.786 1.00 98.75 97 PHE A C 1
ATOM 742 O O . PHE A 1 97 ? 0.709 13.018 2.044 1.00 98.75 97 PHE A O 1
ATOM 749 N N . TYR A 1 98 ? 0.100 11.297 0.738 1.00 98.56 98 TYR A N 1
ATOM 750 C CA . TYR A 1 98 ? -0.722 12.079 -0.168 1.00 98.56 98 TYR A CA 1
ATOM 751 C C . TYR A 1 98 ? -2.110 11.477 -0.328 1.00 98.56 98 TYR A C 1
ATOM 753 O O . TYR A 1 98 ? -2.253 10.276 -0.550 1.00 98.56 98 TYR A O 1
ATOM 761 N N . LEU A 1 99 ? -3.129 12.331 -0.336 1.00 98.56 99 LEU A N 1
ATOM 762 C CA . LEU A 1 99 ? -4.459 11.958 -0.796 1.00 98.56 99 LEU A CA 1
ATOM 763 C C . LEU A 1 99 ? -4.599 12.331 -2.274 1.00 98.56 99 LEU A C 1
ATOM 765 O O . LEU A 1 99 ? -4.682 13.510 -2.616 1.00 98.56 99 LEU A O 1
ATOM 769 N N . TRP A 1 100 ? -4.589 11.336 -3.165 1.00 98.44 100 TRP A N 1
ATOM 770 C CA . TRP A 1 100 ? -4.657 11.559 -4.614 1.00 98.44 100 TRP A CA 1
ATOM 771 C C . TRP A 1 100 ? -5.984 11.107 -5.235 1.00 98.44 100 TRP A C 1
ATOM 773 O O . TRP A 1 100 ? -6.540 10.080 -4.823 1.00 98.44 100 TRP A O 1
ATOM 783 N N . PRO A 1 101 ? -6.479 11.822 -6.267 1.00 98.12 101 PRO A N 1
ATOM 784 C CA . PRO A 1 101 ? -7.554 11.321 -7.114 1.00 98.12 101 PRO A CA 1
ATOM 785 C C . PRO A 1 101 ? -7.079 10.097 -7.911 1.00 98.12 101 PRO A C 1
ATOM 787 O O . PRO A 1 101 ? -5.900 9.990 -8.262 1.00 98.12 101 PRO A O 1
ATOM 790 N N . LEU A 1 102 ? -7.998 9.179 -8.221 1.00 97.06 102 LEU A N 1
ATOM 791 C CA . LEU A 1 102 ? -7.655 7.903 -8.861 1.00 97.06 102 LEU A CA 1
ATOM 792 C C . LEU A 1 102 ? -7.051 8.062 -10.259 1.00 97.06 102 LEU A C 1
ATOM 794 O O . LEU A 1 102 ? -6.202 7.261 -10.632 1.00 97.06 102 LEU A O 1
ATOM 798 N N . ASP A 1 103 ? -7.395 9.111 -11.006 1.00 95.81 103 ASP A N 1
ATOM 799 C CA . ASP A 1 103 ? -6.786 9.352 -12.321 1.00 95.81 103 ASP A CA 1
ATOM 800 C C . ASP A 1 103 ? -5.300 9.708 -12.220 1.00 95.81 103 ASP A C 1
ATOM 802 O O . ASP A 1 103 ? -4.497 9.261 -13.039 1.00 95.81 103 ASP A O 1
ATOM 806 N N . LYS A 1 104 ? -4.898 10.426 -11.163 1.00 97.56 104 LYS A N 1
ATOM 807 C CA . LYS A 1 104 ? -3.478 10.676 -10.887 1.00 97.56 104 LYS A CA 1
ATOM 808 C C . LYS A 1 104 ? -2.758 9.384 -10.512 1.00 97.56 104 LYS A C 1
ATOM 810 O O . LYS A 1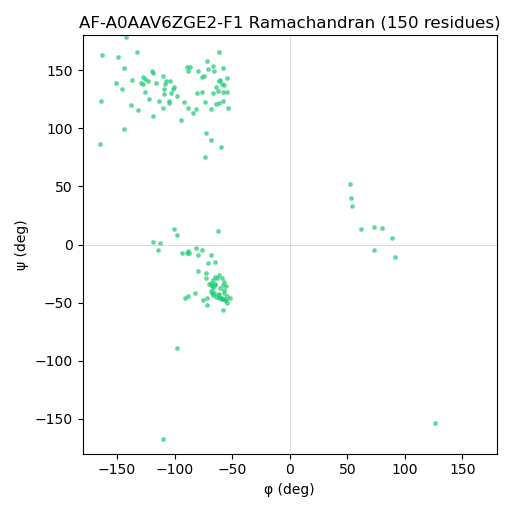 104 ? -1.662 9.137 -11.004 1.00 97.56 104 LYS A O 1
ATOM 815 N N . VAL A 1 105 ? -3.378 8.555 -9.669 1.00 97.69 105 VAL A N 1
ATOM 816 C CA . VAL A 1 105 ? -2.830 7.243 -9.287 1.00 97.69 105 VAL A CA 1
ATOM 817 C C . VAL A 1 105 ? -2.652 6.356 -10.520 1.00 97.69 105 VAL A C 1
ATOM 819 O O . VAL A 1 105 ? -1.577 5.796 -10.713 1.00 97.69 105 VAL A O 1
ATOM 822 N N . ARG A 1 106 ? -3.664 6.299 -11.393 1.00 94.56 106 ARG A N 1
ATOM 823 C CA . ARG A 1 106 ? -3.634 5.567 -12.665 1.00 94.56 106 ARG A CA 1
ATOM 824 C C . ARG A 1 106 ? -2.479 6.021 -13.557 1.00 94.56 106 ARG A C 1
ATOM 826 O O . ARG A 1 106 ? -1.753 5.184 -14.080 1.00 94.56 106 ARG A O 1
ATOM 833 N N . GLY A 1 107 ? -2.288 7.332 -13.705 1.00 94.69 107 GLY A N 1
ATOM 834 C CA . GLY A 1 107 ? -1.157 7.877 -14.457 1.00 94.69 107 GLY A CA 1
ATOM 835 C C . GLY A 1 107 ? 0.192 7.501 -13.839 1.00 94.69 107 GLY A C 1
ATOM 836 O O . GLY A 1 107 ? 1.102 7.090 -14.550 1.00 94.69 107 GLY A O 1
ATOM 837 N N . ALA A 1 108 ? 0.309 7.580 -12.513 1.00 96.00 108 ALA A N 1
ATOM 838 C CA . ALA A 1 108 ? 1.554 7.309 -11.802 1.00 96.00 108 ALA A CA 1
ATOM 839 C C . ALA A 1 108 ? 1.959 5.820 -11.811 1.00 96.00 108 ALA A C 1
ATOM 841 O O . ALA A 1 108 ? 3.148 5.524 -11.897 1.00 96.00 108 ALA A O 1
ATOM 842 N N . ILE A 1 109 ? 1.018 4.866 -11.789 1.00 95.38 109 ILE A N 1
ATOM 843 C CA . ILE A 1 109 ? 1.369 3.434 -11.916 1.00 95.38 109 ILE A CA 1
ATOM 844 C C . ILE A 1 109 ? 1.837 3.040 -13.325 1.00 95.38 109 ILE A C 1
ATOM 846 O O . ILE A 1 109 ? 2.443 1.985 -13.488 1.00 95.38 109 ILE A O 1
ATOM 850 N N . ALA A 1 110 ? 1.589 3.878 -14.337 1.00 91.38 110 ALA A N 1
ATOM 851 C CA . ALA A 1 110 ? 2.136 3.700 -15.683 1.00 91.38 110 ALA A CA 1
ATOM 852 C C . ALA A 1 110 ? 3.588 4.211 -15.811 1.00 91.38 110 ALA A C 1
ATOM 854 O O . ALA A 1 110 ? 4.196 4.080 -16.874 1.00 91.38 110 ALA A O 1
ATOM 855 N N . THR A 1 111 ? 4.153 4.792 -14.746 1.00 94.12 111 THR A N 1
ATOM 856 C CA . THR A 1 111 ? 5.548 5.249 -14.674 1.00 94.12 111 THR A CA 1
ATOM 857 C C . THR A 1 111 ? 6.367 4.364 -13.720 1.00 94.12 111 THR A C 1
ATOM 859 O O . THR A 1 111 ? 5.940 3.286 -13.314 1.00 94.12 111 THR A O 1
ATOM 862 N N . GLN A 1 112 ? 7.578 4.800 -13.355 1.00 93.69 112 GLN A N 1
ATOM 863 C CA . GLN A 1 112 ? 8.439 4.111 -12.386 1.00 93.69 112 GLN A CA 1
ATOM 864 C C . GLN A 1 112 ? 8.408 4.736 -10.979 1.00 93.69 112 GLN A C 1
ATOM 866 O O . GLN A 1 112 ? 9.271 4.416 -10.155 1.00 93.69 112 GLN A O 1
ATOM 871 N N . GLU A 1 113 ? 7.458 5.627 -10.683 1.00 96.19 113 GLU A N 1
ATOM 872 C CA . GLU A 1 113 ? 7.385 6.316 -9.384 1.00 96.19 113 GLU A CA 1
ATOM 873 C C . GLU A 1 113 ? 7.024 5.380 -8.223 1.00 96.19 113 GLU A C 1
ATOM 875 O O . GLU A 1 113 ? 7.519 5.552 -7.107 1.00 96.19 113 GLU A O 1
ATOM 880 N N . PHE A 1 114 ? 6.205 4.360 -8.483 1.00 97.94 114 PHE A N 1
ATOM 881 C CA . PHE A 1 114 ? 5.837 3.360 -7.487 1.00 97.94 114 PHE A CA 1
ATOM 882 C C . PHE A 1 114 ? 6.916 2.296 -7.288 1.00 97.94 114 PHE A C 1
ATOM 884 O O . PHE A 1 114 ? 7.651 1.902 -8.205 1.00 97.94 114 PHE A O 1
ATOM 891 N N . LYS A 1 115 ? 6.982 1.779 -6.060 1.00 96.31 115 LYS A N 1
ATOM 892 C CA . LYS A 1 115 ? 7.590 0.479 -5.778 1.00 96.31 115 LYS A CA 1
ATOM 893 C C . LYS A 1 115 ? 6.905 -0.574 -6.673 1.00 96.31 115 LYS A C 1
ATOM 895 O O . LYS A 1 115 ? 5.675 -0.591 -6.720 1.00 96.31 115 LYS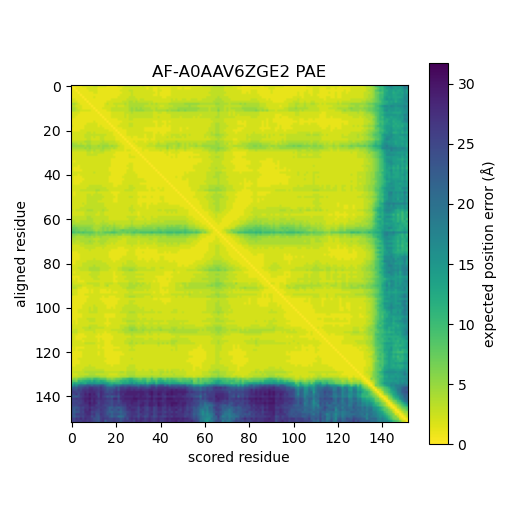 A O 1
ATOM 900 N N . PRO A 1 116 ? 7.646 -1.441 -7.394 1.00 93.00 116 PRO A N 1
ATOM 901 C CA . PRO A 1 116 ? 7.059 -2.270 -8.452 1.00 93.00 116 PRO A CA 1
ATOM 902 C C . PRO A 1 116 ? 5.857 -3.122 -8.020 1.00 93.00 116 PRO A C 1
ATOM 904 O O . PRO A 1 116 ? 4.835 -3.135 -8.699 1.00 93.00 116 PRO A O 1
ATOM 907 N N . ASN A 1 117 ? 5.935 -3.785 -6.866 1.00 93.81 117 ASN A N 1
ATOM 908 C CA . ASN A 1 117 ? 4.829 -4.602 -6.362 1.00 93.81 117 ASN A CA 1
ATOM 909 C C . ASN A 1 117 ? 3.647 -3.771 -5.841 1.00 93.81 117 ASN A C 1
ATOM 911 O O . ASN A 1 117 ? 2.497 -4.175 -5.983 1.00 93.81 117 ASN A O 1
ATOM 915 N N . CYS A 1 118 ? 3.902 -2.561 -5.339 1.00 96.81 118 CYS A N 1
ATOM 916 C CA . CYS A 1 118 ? 2.841 -1.622 -5.001 1.00 96.81 118 CYS A CA 1
ATOM 917 C C . CYS A 1 118 ? 2.015 -1.250 -6.239 1.00 96.81 118 CYS A C 1
ATOM 919 O O . CYS A 1 118 ? 0.787 -1.227 -6.166 1.00 96.81 118 CYS A O 1
ATOM 921 N N . ALA A 1 119 ? 2.670 -1.011 -7.382 1.00 96.88 119 ALA A N 1
ATOM 922 C CA . ALA A 1 119 ? 1.976 -0.719 -8.635 1.00 96.88 119 ALA A CA 1
ATOM 923 C C . ALA A 1 119 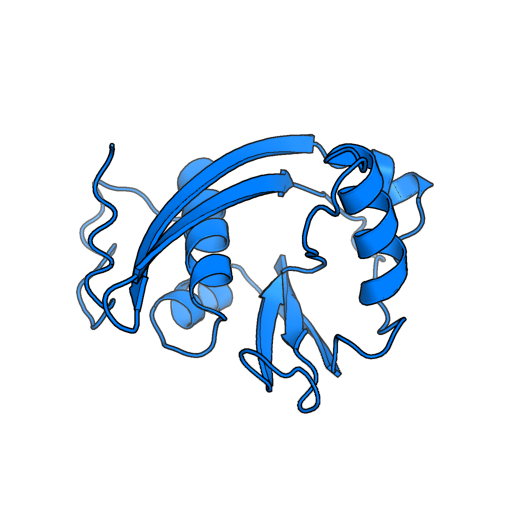? 1.053 -1.873 -9.068 1.00 96.88 119 ALA A C 1
ATOM 925 O O . ALA A 1 119 ? -0.051 -1.613 -9.542 1.00 96.88 119 ALA A O 1
ATOM 926 N N . LEU A 1 120 ? 1.458 -3.133 -8.849 1.00 95.81 120 LEU A N 1
ATOM 927 C CA . LEU A 1 120 ? 0.630 -4.310 -9.146 1.00 95.81 120 LEU A CA 1
ATOM 928 C C . LEU A 1 120 ? -0.641 -4.369 -8.289 1.00 95.81 120 LEU A C 1
ATOM 930 O O . LEU A 1 120 ? -1.721 -4.601 -8.821 1.00 95.81 120 LEU A O 1
ATOM 934 N N . VAL A 1 121 ? -0.534 -4.117 -6.983 1.00 97.94 121 VAL A N 1
ATOM 935 C CA . VAL A 1 121 ? -1.701 -4.097 -6.079 1.00 97.94 121 VAL A CA 1
ATOM 936 C C . VAL A 1 121 ? -2.640 -2.929 -6.392 1.00 97.94 121 VAL A C 1
ATOM 938 O O . VAL A 1 121 ? -3.857 -3.075 -6.330 1.00 97.94 121 VAL A O 1
ATOM 941 N N . ILE A 1 122 ? -2.103 -1.770 -6.782 1.00 97.94 122 ILE A N 1
ATOM 942 C CA . ILE A 1 122 ? -2.937 -0.642 -7.218 1.00 97.94 122 ILE A CA 1
ATOM 943 C C . ILE A 1 122 ? -3.628 -0.958 -8.550 1.00 97.94 122 ILE A C 1
ATOM 945 O O . ILE A 1 122 ? -4.802 -0.632 -8.715 1.00 97.94 122 ILE A O 1
ATOM 949 N N . LEU A 1 123 ? -2.937 -1.604 -9.494 1.00 96.31 123 LEU A N 1
ATOM 950 C CA . LEU A 1 123 ? -3.546 -2.065 -10.741 1.00 96.31 123 LEU A CA 1
ATOM 951 C C . LEU A 1 123 ? -4.697 -3.045 -10.465 1.00 96.31 123 LEU A C 1
ATOM 953 O O . LEU A 1 123 ? -5.780 -2.870 -11.019 1.00 96.31 123 LEU A O 1
ATOM 957 N N . ASP A 1 124 ? -4.487 -4.016 -9.573 1.00 96.75 124 ASP A N 1
ATOM 958 C CA . ASP A 1 124 ? -5.532 -4.925 -9.090 1.00 96.75 124 ASP A CA 1
ATOM 959 C C . ASP A 1 124 ? -6.736 -4.151 -8.521 1.00 96.75 124 ASP A C 1
ATOM 961 O O . ASP A 1 124 ? -7.862 -4.357 -8.973 1.00 96.75 124 ASP A O 1
ATOM 965 N N . PHE A 1 125 ? -6.510 -3.181 -7.627 1.00 97.50 125 PHE A N 1
ATOM 966 C CA . PHE A 1 125 ? -7.577 -2.323 -7.099 1.00 97.50 125 PHE A CA 1
ATOM 967 C C . PHE A 1 125 ? -8.353 -1.599 -8.207 1.00 97.50 125 PHE A C 1
ATOM 969 O O . PHE A 1 125 ? -9.586 -1.597 -8.201 1.00 97.50 125 PHE A O 1
ATOM 976 N N . LEU A 1 126 ? -7.652 -0.982 -9.163 1.00 96.38 126 LEU A N 1
ATOM 977 C CA . LEU A 1 126 ? -8.278 -0.234 -10.255 1.00 96.38 126 LEU A CA 1
ATOM 978 C C . LEU A 1 126 ? -9.108 -1.144 -11.169 1.00 96.38 126 LEU A C 1
ATOM 980 O O . LEU A 1 126 ? -10.157 -0.713 -11.644 1.00 96.38 126 LEU A O 1
ATOM 984 N N . ILE A 1 127 ? -8.678 -2.388 -11.393 1.00 94.94 127 ILE A N 1
ATOM 985 C CA . ILE A 1 127 ? -9.431 -3.382 -12.170 1.00 94.94 127 ILE A CA 1
ATOM 986 C C . ILE A 1 127 ? -10.654 -3.868 -11.381 1.00 94.94 127 ILE A C 1
ATOM 988 O O . ILE A 1 127 ? -11.771 -3.794 -11.893 1.00 94.94 127 ILE A O 1
ATOM 992 N N . ARG A 1 128 ? -10.478 -4.308 -10.124 1.00 95.94 128 ARG A N 1
ATOM 993 C CA . ARG A 1 128 ? -11.572 -4.813 -9.267 1.00 95.94 128 ARG A CA 1
ATOM 994 C C . ARG A 1 128 ? -12.692 -3.794 -9.070 1.00 95.94 128 ARG A C 1
ATOM 996 O O . ARG A 1 128 ? -13.850 -4.181 -8.953 1.00 95.94 128 ARG A O 1
ATOM 1003 N N . ASN A 1 129 ? -12.348 -2.506 -9.056 1.00 95.12 129 ASN A N 1
ATOM 1004 C CA . ASN A 1 129 ? -13.293 -1.403 -8.876 1.00 95.12 129 ASN A CA 1
ATOM 1005 C C . ASN A 1 129 ? -13.728 -0.742 -10.200 1.00 95.12 129 ASN A C 1
ATOM 1007 O O . ASN A 1 129 ? -14.396 0.287 -10.184 1.00 95.12 129 ASN A O 1
ATOM 1011 N N . GLY A 1 130 ? -13.368 -1.310 -11.359 1.00 92.69 130 GLY A N 1
ATOM 1012 C CA . GLY A 1 130 ? -13.861 -0.860 -12.667 1.00 92.69 130 GLY A CA 1
ATOM 1013 C C . GLY A 1 130 ? -13.287 0.470 -13.170 1.00 92.69 130 GLY A C 1
ATOM 1014 O O . GLY A 1 130 ? -13.819 1.046 -14.119 1.00 92.69 130 GLY A O 1
ATOM 1015 N N . HIS A 1 131 ? -12.200 0.960 -12.571 1.00 92.69 131 HIS A N 1
ATOM 1016 C CA . HIS A 1 131 ? -11.482 2.156 -13.023 1.00 92.69 131 HIS A CA 1
ATOM 1017 C C . HIS A 1 131 ? -10.558 1.883 -14.215 1.00 92.69 131 HIS A C 1
ATOM 1019 O O . HIS A 1 131 ? -10.235 2.807 -14.962 1.00 92.69 131 HIS A O 1
ATOM 1025 N N . ILE A 1 132 ? -10.146 0.629 -14.410 1.00 89.50 132 ILE A N 1
ATOM 1026 C CA . ILE A 1 132 ? -9.507 0.141 -15.633 1.00 89.50 132 ILE A CA 1
ATOM 1027 C C . ILE A 1 132 ? -10.358 -1.008 -16.162 1.00 89.50 132 ILE A C 1
ATOM 1029 O O . ILE A 1 132 ? -10.620 -1.967 -15.439 1.00 89.50 132 ILE A O 1
ATOM 1033 N N . GLN A 1 133 ? -10.778 -0.910 -17.423 1.00 83.94 133 GLN A N 1
ATOM 1034 C CA . GLN A 1 133 ? -11.525 -1.965 -18.098 1.00 83.94 133 GLN A CA 1
ATOM 1035 C C . GLN A 1 133 ? -10.643 -2.641 -19.155 1.00 83.94 133 GLN A C 1
ATOM 1037 O O . GLN A 1 133 ? -9.922 -1.948 -19.878 1.00 83.94 133 GLN A O 1
ATOM 1042 N N . PRO A 1 134 ? -10.695 -3.980 -19.265 1.00 76.81 134 PRO A N 1
ATOM 1043 C CA . PRO A 1 134 ? -9.854 -4.728 -20.199 1.00 76.81 134 PRO A CA 1
ATOM 1044 C C . PRO A 1 134 ? -10.191 -4.437 -21.669 1.00 76.81 134 PRO A C 1
ATOM 1046 O O . PRO A 1 134 ? -9.299 -4.464 -22.514 1.00 76.81 134 PRO A O 1
ATOM 1049 N N . ASP A 1 135 ? -11.454 -4.119 -21.964 1.00 79.31 135 ASP A N 1
ATOM 1050 C CA . ASP A 1 135 ? -11.960 -3.986 -23.337 1.00 79.31 135 ASP A CA 1
ATOM 1051 C C . ASP A 1 135 ? -11.913 -2.546 -23.875 1.00 79.31 135 ASP A C 1
ATOM 1053 O O . ASP A 1 135 ? -12.147 -2.302 -25.059 1.00 79.31 135 ASP A O 1
ATOM 1057 N N . THR A 1 136 ? -11.575 -1.570 -23.030 1.00 67.75 136 THR A N 1
ATOM 1058 C CA . THR A 1 136 ? -11.318 -0.194 -23.467 1.00 67.75 136 THR A CA 1
ATOM 1059 C C . THR A 1 136 ? -9.845 -0.047 -23.839 1.00 67.75 136 THR A C 1
ATOM 1061 O O . THR A 1 136 ? -8.968 -0.198 -22.989 1.00 67.75 136 THR A O 1
ATOM 1064 N N . GLY A 1 137 ? -9.564 0.263 -25.109 1.00 52.75 137 GLY A N 1
ATOM 1065 C CA . GLY A 1 137 ? -8.225 0.290 -25.726 1.00 52.75 137 GLY A CA 1
ATOM 1066 C C . GLY A 1 137 ? -7.195 1.289 -25.169 1.00 52.75 137 GLY A C 1
ATOM 1067 O O . GLY A 1 137 ? -6.139 1.460 -25.780 1.00 52.75 137 GLY A O 1
ATOM 1068 N N . ASP A 1 138 ? -7.470 1.913 -24.024 1.00 54.97 138 ASP A N 1
ATOM 1069 C CA . ASP A 1 138 ? -6.585 2.847 -23.322 1.00 54.97 138 ASP A CA 1
ATOM 1070 C C . ASP A 1 138 ? -5.648 2.157 -22.314 1.00 54.97 138 ASP A C 1
ATOM 1072 O O . ASP A 1 138 ? -4.749 2.798 -21.771 1.00 54.97 138 ASP A O 1
ATOM 1076 N N . ALA A 1 139 ? -5.821 0.854 -22.055 1.00 50.50 139 ALA A N 1
ATOM 1077 C CA . ALA A 1 139 ? -5.200 0.203 -20.900 1.00 50.50 139 ALA A CA 1
ATOM 1078 C C . ALA A 1 139 ? -3.657 0.143 -20.915 1.00 50.50 139 ALA A C 1
ATOM 1080 O O . ALA A 1 139 ? -3.066 0.146 -19.842 1.00 50.50 139 ALA A O 1
ATOM 1081 N N . MET A 1 140 ? -2.973 0.118 -22.066 1.00 50.09 140 MET A N 1
ATOM 1082 C CA . MET A 1 140 ? -1.498 0.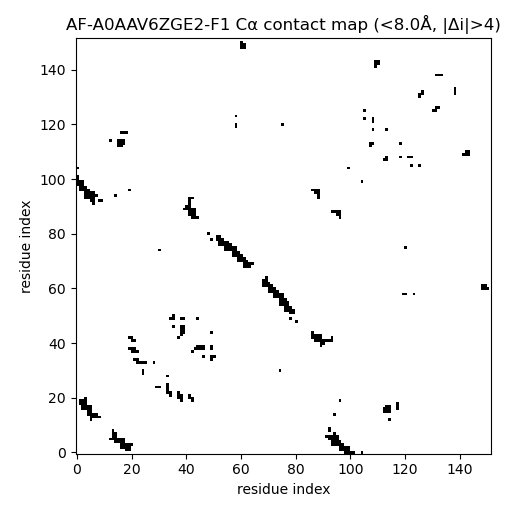079 -22.114 1.00 50.09 140 MET A CA 1
ATOM 1083 C C . MET A 1 140 ? -0.955 0.439 -23.508 1.00 50.09 140 MET A C 1
ATOM 1085 O O . MET A 1 140 ? -0.676 -0.446 -24.315 1.00 50.09 140 MET A O 1
ATOM 1089 N N . ARG A 1 141 ? -0.759 1.726 -23.822 1.00 44.75 141 ARG A N 1
ATOM 1090 C CA . ARG A 1 141 ? -0.021 2.134 -25.043 1.00 44.75 141 ARG A CA 1
ATOM 1091 C C . ARG A 1 141 ? 1.321 2.822 -24.802 1.00 44.75 141 ARG A C 1
ATOM 1093 O O . ARG A 1 141 ? 2.012 3.127 -25.768 1.00 44.75 141 ARG A O 1
ATOM 1100 N N . SER A 1 142 ? 1.764 2.992 -23.558 1.00 40.25 142 SER A N 1
ATOM 1101 C CA . SER A 1 142 ? 3.069 3.605 -23.290 1.00 40.25 142 SER A CA 1
ATOM 1102 C C . SER A 1 142 ? 3.777 2.985 -22.087 1.00 40.25 142 SER A C 1
ATOM 1104 O O . SER A 1 142 ? 3.507 3.343 -20.947 1.00 40.25 142 SER A O 1
ATOM 1106 N N . GLY A 1 143 ? 4.722 2.083 -22.362 1.00 44.72 143 GLY A N 1
ATOM 1107 C CA . GLY A 1 143 ? 5.916 1.910 -21.528 1.00 44.72 143 GLY A CA 1
ATOM 1108 C C . GLY A 1 143 ? 5.802 1.093 -20.240 1.00 44.72 143 GLY A C 1
ATOM 1109 O O . GLY A 1 143 ? 6.738 1.150 -19.445 1.00 44.72 143 GLY A O 1
ATOM 1110 N N . CYS A 1 144 ? 4.734 0.320 -20.022 1.00 39.84 144 CYS A N 1
ATOM 1111 C CA . CYS A 1 144 ? 4.715 -0.617 -18.897 1.00 39.84 144 CYS A CA 1
ATOM 1112 C C . CYS A 1 144 ? 5.822 -1.671 -19.119 1.00 39.84 144 CYS A C 1
ATOM 1114 O O . CYS A 1 144 ? 5.812 -2.325 -20.169 1.00 39.84 144 CYS A O 1
ATOM 1116 N N . PRO A 1 145 ? 6.806 -1.825 -18.210 1.00 39.38 145 PRO A N 1
ATOM 1117 C CA . PRO A 1 145 ? 7.784 -2.893 -18.331 1.00 39.38 145 PRO A CA 1
ATOM 1118 C C . PRO A 1 145 ? 7.024 -4.214 -18.349 1.00 39.38 145 PRO A C 1
ATOM 1120 O O . PRO A 1 145 ? 6.141 -4.431 -17.523 1.00 39.38 145 PRO A O 1
ATOM 1123 N N . THR A 1 146 ? 7.348 -5.073 -19.312 1.00 36.69 146 THR A N 1
ATOM 1124 C CA . THR A 1 146 ? 6.780 -6.412 -19.455 1.00 36.69 146 THR A CA 1
ATOM 1125 C C . THR A 1 146 ? 7.085 -7.228 -18.197 1.00 36.69 146 THR A C 1
ATOM 1127 O O . THR A 1 146 ? 8.058 -7.976 -18.138 1.00 36.69 146 THR A O 1
ATOM 1130 N N . LEU A 1 147 ? 6.265 -7.078 -17.159 1.00 43.22 147 LEU A N 1
ATOM 1131 C CA . LEU A 1 147 ? 6.243 -7.980 -16.024 1.00 43.22 147 LEU A CA 1
ATOM 1132 C C . LEU A 1 147 ? 5.601 -9.253 -16.547 1.00 43.22 147 LEU A C 1
ATOM 1134 O O . LEU A 1 147 ? 4.384 -9.371 -16.668 1.00 43.22 147 LEU A O 1
ATOM 1138 N N . THR A 1 148 ? 6.455 -10.193 -16.936 1.00 34.12 148 THR A N 1
ATOM 1139 C CA . THR A 1 148 ? 6.023 -11.528 -17.329 1.00 34.12 148 THR A CA 1
ATOM 1140 C C . THR A 1 148 ? 5.620 -12.256 -16.050 1.00 34.12 148 THR A C 1
ATOM 1142 O O . THR A 1 148 ? 6.365 -13.078 -15.530 1.00 34.12 148 THR A O 1
ATOM 1145 N N . ALA A 1 149 ? 4.452 -11.920 -15.501 1.00 36.59 149 ALA A N 1
ATOM 1146 C CA . ALA A 1 149 ? 3.815 -12.708 -14.463 1.00 36.59 149 ALA A CA 1
ATOM 1147 C C . ALA A 1 149 ? 3.380 -14.023 -15.116 1.00 36.59 149 ALA A C 1
ATOM 1149 O O . ALA A 1 149 ? 2.303 -14.136 -15.702 1.00 36.59 149 ALA A O 1
ATOM 1150 N N . ARG A 1 150 ? 4.270 -15.017 -15.099 1.00 30.28 150 ARG A N 1
ATOM 1151 C CA . ARG A 1 150 ? 3.878 -16.384 -15.420 1.00 30.28 150 ARG A CA 1
ATOM 1152 C C . ARG A 1 150 ? 2.973 -16.853 -14.289 1.00 30.28 150 ARG A C 1
ATOM 1154 O O . ARG A 1 150 ? 3.412 -16.944 -13.147 1.00 30.28 150 ARG A O 1
ATOM 1161 N N . ARG A 1 151 ? 1.714 -17.144 -14.619 1.00 24.92 151 ARG A N 1
ATOM 1162 C CA . ARG A 1 151 ? 0.899 -18.063 -13.821 1.00 24.92 151 ARG A CA 1
ATOM 1163 C C . ARG A 1 151 ? 1.716 -19.353 -13.688 1.00 24.92 151 ARG A C 1
ATOM 1165 O O . ARG A 1 151 ? 2.057 -19.937 -14.719 1.00 24.92 151 ARG A O 1
ATOM 1172 N N . LEU A 1 152 ? 2.091 -19.721 -12.465 1.00 35.94 152 LEU A N 1
ATOM 1173 C CA . LEU A 1 152 ? 2.460 -21.101 -12.155 1.00 35.94 152 LEU A CA 1
ATOM 1174 C C . LEU A 1 152 ? 1.181 -21.941 -12.104 1.00 35.94 152 LEU A C 1
ATOM 1176 O O . LEU A 1 152 ? 0.152 -21.400 -11.632 1.00 35.94 152 LEU A O 1
#

Sequence (152 aa):
MWIARRSLTKPNYPGKLDHLAAGGISAGSGVWETLLKECTEEACIPESLASTARPAGTVSYAYEQDSALYLECQFVYDLEVPESFQPRVGDGEVQEFYLWPLDKVRGAIATQEFKPNCALVILDFLIRNGHIQPDTGDAMRSGCPTLTARRL

Radius of gyration: 15.71 Å; Cα contacts (8 Å, |Δi|>4): 214; chains: 1; bounding box: 35×35×41 Å

InterPro domains:
  IPR000086 NUDIX hydrolase domain [PS51462] (1-124)
  IPR015797 NUDIX hydrolase-like domain superfamily [SSF55811] (1-129)

Nearest PDB structures (foldseek):
  3dup-assembly1_B  TM=9.721E-01  e=1.015E-13  Rhodospirillum rubrum ATCC 11170
  1q54-assembly1_A  TM=6.985E-01  e=2.968E-05  Escherichia coli
  2o5f-assembly2_B  TM=7.533E-01  e=2.249E-04  Deinococcus radiodurans R1 = ATCC 13939 = DSM 20539
  1nfz-assembly1_B  TM=6.544E-01  e=8.171E-05  Escherichia coli
  8zb3-assembly2_F  TM=5.420E-01  e=3.644E-03  Mycobacteroides abscessus

Mean predicted aligned error: 5.72 Å

pLDDT: mean 90.45, std 17.51, range [24.92, 98.75]

Solvent-accessible surface area (backbone atoms only — not comparable to full-atom values): 9176 Å² total; p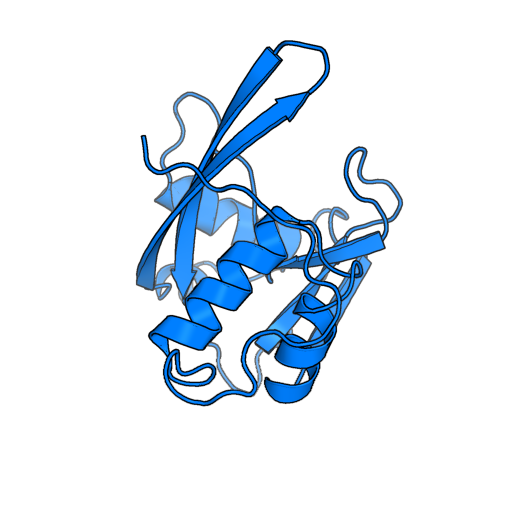er-residue (Å²): 85,65,34,22,27,29,11,73,82,41,93,71,65,46,59,20,33,39,54,58,50,81,74,82,78,53,95,93,59,50,73,67,58,42,51,48,49,28,28,33,41,36,19,53,40,53,60,85,58,49,73,67,45,39,83,71,53,72,56,71,44,54,50,77,55,96,95,39,83,46,80,48,76,44,81,38,64,50,67,89,74,63,91,85,65,75,76,40,71,51,76,56,63,32,67,50,76,43,84,41,59,65,69,59,51,58,57,42,54,49,53,80,53,36,34,72,68,43,33,51,54,50,50,48,51,32,42,79,69,64,76,46,52,92,86,49,93,76,76,79,87,64,80,68,76,85,74,71,60,67,83,127

Secondary structure (DSSP, 8-state):
-EEEEE-TT-SSSTT-EE-SS-----TT--HHHHHHHHHHHHH---HHHHTT-EEEEEEEEEEEETTEEEEEEEEEEE----TT------SSSEEEEEE--HHHHHHHHTTTSB-HHHHHHHHHHHHHTTSS-TTSTTS-SS----------